Protein AF-A0A845D8I3-F1 (afdb_monomer)

Secondary structure (DSSP, 8-state):
--HHHHHHH-SSGGGS-SSTTT--EE--GGGTT-EEEE-STT-EEEEEE--SSPPB-TTS-B-GGG---EEEEEEE---

pLDDT: mean 95.66, std 5.93, range [55.62, 98.62]

Solvent-accessible surface area (backbone atoms only — not comparable to full-atom values): 4705 Å² total; per-residue (Å²): 136,59,70,67,56,52,65,69,69,35,74,22,54,62,66,46,50,62,48,87,79,38,40,40,43,75,43,64,77,100,40,52,81,27,34,35,30,50,56,71,85,75,32,26,45,32,30,33,70,61,55,87,76,68,52,58,42,99,88,68,47,76,31,40,78,68,31,66,43,67,44,80,76,50,78,46,69,87,124

Foldseek 3Di:
DDLVVLVVVDQFQVSRDCDPPFNWDADDDPRGQKIWTDDPPPKIWIKHQPDVVFDADPVRDGDRRPRRDIDTDDIDRPD

Nearest PDB structures (foldseek):
  4yzv-assembly2_XY  TM=8.578E-01  e=2.627E-02  Proteus vulgaris
  6n90-assembly1_A  TM=6.380E-01  e=2.897E-01  Agrobacterium tumefaciens
  2otr-assembly1_A  TM=5.192E-01  e=1.566E-01  Helicobacter pylori 26695
  4mmg-assembly2_B  TM=6.424E-01  e=5.042E-01  Escherichia coli K-12
  1z8m-assembly1_A  TM=6.254E-01  e=7.294E-01  Helicobacter pylori 26695

Sequence (79 aa):
MIRLAVLLDAETLSEVPATPPDRMHQLTGDRDEQFAVYLVHPYRLVFVPAHDPLPRKEDGGINIEQVTAITVLEVVDYH

Mean predicted aligned error: 2.59 Å

Radius of gyration: 12.09 Å; Cα contacts (8 Å, |Δi|>4): 133; chains: 1; bounding box: 32×21×28 Å

Structure (mmCIF, N/CA/C/O backbone):
data_AF-A0A845D8I3-F1
#
_entry.id   AF-A0A845D8I3-F1
#
loop_
_atom_site.group_PDB
_atom_site.id
_atom_site.type_symbol
_atom_site.label_atom_id
_atom_site.label_alt_id
_atom_site.label_comp_id
_atom_site.label_asym_id
_atom_site.label_entity_id
_atom_site.label_seq_id
_atom_site.pdbx_PDB_ins_code
_atom_site.Cartn_x
_atom_site.Cartn_y
_atom_site.Cartn_z
_atom_site.occupancy
_atom_site.B_iso_or_equiv
_atom_site.auth_seq_id
_atom_site.auth_comp_id
_atom_site.auth_asym_id
_atom_site.auth_atom_id
_atom_site.pdbx_PDB_model_num
ATOM 1 N N . MET A 1 1 ? 17.998 -5.536 2.954 1.00 55.62 1 MET A N 1
ATOM 2 C CA . MET A 1 1 ? 16.694 -5.788 3.603 1.00 55.62 1 MET A CA 1
ATOM 3 C C . MET A 1 1 ? 15.725 -6.273 2.535 1.00 55.62 1 MET A C 1
ATOM 5 O O . MET A 1 1 ? 15.752 -5.723 1.440 1.00 55.62 1 MET A O 1
ATOM 9 N N . ILE A 1 2 ? 14.970 -7.339 2.799 1.00 86.25 2 ILE A N 1
ATOM 10 C CA . ILE A 1 2 ? 14.036 -7.966 1.844 1.00 86.25 2 ILE A CA 1
ATOM 11 C C . ILE A 1 2 ? 12.661 -7.295 2.016 1.00 86.25 2 ILE A C 1
ATOM 13 O O . ILE A 1 2 ? 12.219 -7.148 3.148 1.00 86.25 2 ILE A O 1
ATOM 17 N N . ARG A 1 3 ? 11.978 -6.886 0.933 1.00 90.75 3 ARG A N 1
ATOM 18 C CA . ARG A 1 3 ? 10.720 -6.094 0.995 1.00 90.75 3 ARG A CA 1
ATOM 19 C C . ARG A 1 3 ? 9.580 -6.774 1.740 1.00 90.75 3 ARG A C 1
ATOM 21 O O . ARG A 1 3 ? 8.861 -6.124 2.484 1.00 90.75 3 ARG A O 1
ATOM 28 N N . LEU A 1 4 ? 9.471 -8.090 1.596 1.00 93.25 4 LEU A N 1
ATOM 29 C CA . LEU A 1 4 ? 8.508 -8.877 2.362 1.00 93.25 4 LEU A CA 1
ATOM 30 C C . LEU A 1 4 ? 8.779 -8.820 3.869 1.00 93.25 4 LEU A C 1
ATOM 32 O O . LEU A 1 4 ? 7.831 -8.858 4.634 1.00 93.25 4 LEU A O 1
ATOM 36 N N . ALA A 1 5 ? 10.037 -8.685 4.303 1.00 95.00 5 ALA A N 1
ATOM 37 C CA . ALA A 1 5 ? 10.344 -8.563 5.726 1.00 95.00 5 ALA A CA 1
ATOM 38 C C . ALA A 1 5 ? 9.834 -7.235 6.301 1.00 95.00 5 ALA A C 1
ATOM 40 O O . ALA A 1 5 ? 9.279 -7.239 7.385 1.00 95.00 5 ALA A O 1
ATOM 41 N N . VAL A 1 6 ? 9.952 -6.129 5.555 1.00 95.12 6 VAL A N 1
ATOM 42 C CA . VAL A 1 6 ? 9.390 -4.827 5.967 1.00 95.12 6 VAL A CA 1
ATOM 43 C C . VAL A 1 6 ? 7.866 -4.907 6.082 1.00 95.12 6 VAL A C 1
ATOM 45 O O . VAL A 1 6 ? 7.300 -4.433 7.057 1.00 95.12 6 VAL A O 1
ATOM 48 N N . LEU A 1 7 ? 7.203 -5.544 5.111 1.00 96.19 7 LEU A N 1
ATOM 49 C CA . LEU A 1 7 ? 5.746 -5.724 5.131 1.00 96.19 7 LEU A CA 1
ATOM 50 C C . LEU A 1 7 ? 5.265 -6.670 6.243 1.00 96.19 7 LEU A C 1
ATOM 52 O O . LEU A 1 7 ? 4.139 -6.524 6.697 1.00 96.19 7 LEU A O 1
ATOM 56 N N . LEU A 1 8 ? 6.085 -7.646 6.646 1.00 95.69 8 LEU A N 1
ATOM 57 C CA . LEU A 1 8 ? 5.768 -8.588 7.727 1.00 95.69 8 LEU A CA 1
ATOM 58 C C . LEU A 1 8 ? 6.031 -8.015 9.125 1.00 95.69 8 LEU A C 1
ATOM 60 O O . LEU A 1 8 ? 5.422 -8.488 10.077 1.00 95.69 8 LEU A O 1
ATOM 64 N N . ASP A 1 9 ? 6.966 -7.071 9.250 1.00 96.56 9 ASP A N 1
ATOM 65 C CA . ASP A 1 9 ? 7.351 -6.449 10.525 1.00 96.56 9 ASP A CA 1
ATOM 66 C C . ASP A 1 9 ? 6.410 -5.300 10.919 1.00 96.56 9 ASP A C 1
ATOM 68 O O . ASP A 1 9 ? 6.230 -5.031 12.101 1.00 96.56 9 ASP A O 1
ATOM 72 N N . ALA A 1 10 ? 5.786 -4.650 9.932 1.00 96.94 10 ALA A N 1
ATOM 73 C CA . ALA A 1 10 ? 4.815 -3.585 10.148 1.00 96.94 10 ALA A CA 1
ATOM 74 C C . ALA A 1 10 ? 3.506 -4.125 10.754 1.00 96.94 10 ALA A C 1
ATOM 76 O O . ALA A 1 10 ? 2.855 -4.991 10.166 1.00 96.94 10 ALA A O 1
ATOM 77 N N . GLU A 1 11 ? 3.071 -3.567 11.886 1.00 98.19 11 GLU A N 1
ATOM 78 C CA . GLU A 1 11 ? 1.781 -3.904 12.506 1.00 98.19 11 GLU A CA 1
ATOM 79 C C . GLU A 1 11 ? 0.610 -3.393 11.660 1.00 98.19 11 GLU A C 1
ATOM 81 O O . GLU A 1 11 ? -0.454 -4.015 11.582 1.00 98.19 11 GLU A O 1
ATOM 86 N N . THR A 1 12 ? 0.810 -2.246 11.007 1.00 98.50 12 THR A N 1
ATOM 87 C CA . THR A 1 12 ? -0.172 -1.632 10.113 1.00 98.50 12 THR A CA 1
ATOM 88 C C . THR A 1 12 ? 0.503 -1.078 8.866 1.00 98.50 12 THR A C 1
ATOM 90 O O . THR A 1 12 ? 1.686 -0.736 8.870 1.00 98.50 12 THR A O 1
ATOM 93 N N . LEU A 1 13 ? -0.262 -0.908 7.788 1.00 97.94 13 LEU A N 1
A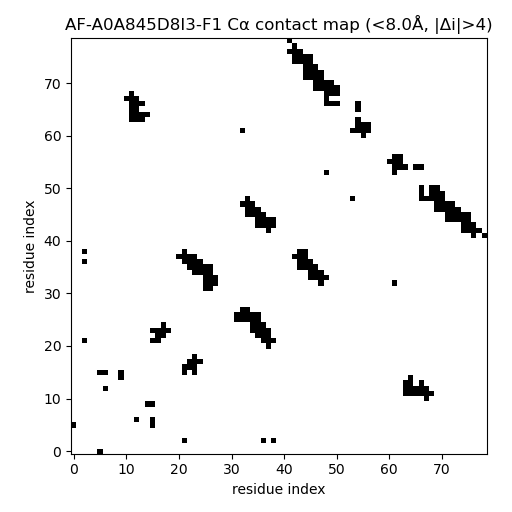TOM 94 C CA . LEU A 1 13 ? 0.258 -0.356 6.536 1.00 97.94 13 LEU A CA 1
ATOM 95 C C . LEU A 1 13 ? 0.839 1.062 6.707 1.00 97.94 13 LEU A C 1
ATOM 97 O O . LEU A 1 13 ? 1.691 1.466 5.918 1.00 97.94 13 LEU A O 1
ATOM 101 N N . SER A 1 14 ? 0.417 1.800 7.740 1.00 98.12 14 SER A N 1
ATOM 102 C CA . SER A 1 14 ? 0.964 3.121 8.079 1.00 98.12 14 SER A CA 1
ATOM 103 C C . SER A 1 14 ? 2.447 3.112 8.474 1.00 98.12 14 SER A C 1
ATOM 105 O O . SER A 1 14 ? 3.131 4.115 8.281 1.00 98.12 14 SER A O 1
ATOM 107 N N . GLU A 1 15 ? 2.966 1.981 8.954 1.00 98.19 15 GLU A N 1
ATOM 108 C CA . GLU A 1 15 ? 4.368 1.828 9.359 1.00 98.19 15 GLU A CA 1
ATOM 109 C C . GLU A 1 15 ? 5.291 1.480 8.184 1.00 98.19 15 GLU A C 1
ATOM 111 O O . GLU A 1 15 ? 6.515 1.598 8.285 1.00 98.19 15 GLU A O 1
ATOM 116 N N . VAL A 1 16 ? 4.722 1.091 7.038 1.00 97.75 16 VAL A N 1
ATOM 117 C CA . VAL A 1 16 ? 5.496 0.791 5.833 1.00 97.75 16 VAL A CA 1
ATOM 118 C C . VAL A 1 16 ? 6.021 2.107 5.235 1.00 97.75 16 VAL A C 1
ATOM 120 O O . VAL A 1 16 ? 5.224 2.975 4.866 1.00 97.75 16 VAL A O 1
ATOM 123 N N . PRO A 1 17 ? 7.347 2.287 5.072 1.00 96.88 17 PRO A N 1
ATOM 124 C CA . PRO A 1 17 ? 7.904 3.576 4.673 1.00 96.88 17 PRO A CA 1
ATOM 125 C C . PRO A 1 17 ? 7.431 4.061 3.295 1.00 96.88 17 PRO A C 1
ATOM 127 O O . PRO A 1 17 ? 7.655 3.413 2.270 1.00 96.88 17 PRO A O 1
ATOM 130 N N . ALA A 1 18 ? 6.877 5.277 3.244 1.00 97.12 18 ALA A N 1
ATOM 131 C CA . ALA A 1 18 ? 6.599 6.002 1.995 1.00 97.12 18 ALA A CA 1
ATOM 132 C C . ALA A 1 18 ? 7.870 6.598 1.347 1.00 97.12 18 ALA A C 1
ATOM 134 O O . ALA A 1 18 ? 7.855 7.107 0.224 1.00 97.12 18 ALA A O 1
ATOM 135 N N . THR A 1 19 ? 8.999 6.541 2.051 1.00 96.44 19 THR A N 1
ATOM 136 C CA . THR A 1 19 ? 10.305 7.055 1.629 1.00 96.44 19 THR A CA 1
ATOM 137 C C . THR A 1 19 ? 11.209 5.927 1.116 1.00 96.44 19 THR A C 1
ATOM 139 O O . THR A 1 19 ? 10.874 4.746 1.234 1.00 96.44 19 THR A O 1
ATOM 142 N N . PRO A 1 20 ? 12.354 6.247 0.480 1.00 94.31 20 PRO A N 1
ATOM 143 C CA . PRO A 1 20 ? 13.310 5.226 0.076 1.00 94.31 20 PRO A CA 1
ATOM 144 C C . PRO A 1 20 ? 13.761 4.353 1.259 1.00 94.31 20 PRO A C 1
ATOM 146 O O . PRO A 1 20 ? 14.006 4.891 2.336 1.00 94.31 20 PRO A O 1
ATOM 149 N N . PRO A 1 21 ? 13.975 3.046 1.037 1.00 93.94 21 PRO A N 1
ATOM 150 C CA . PRO A 1 21 ? 13.975 2.384 -0.267 1.00 93.94 21 PRO A CA 1
ATOM 151 C C . PRO A 1 21 ? 12.625 1.754 -0.678 1.00 93.94 21 PRO A C 1
ATOM 153 O O . PRO A 1 21 ? 12.511 1.317 -1.822 1.00 93.94 21 PRO A O 1
ATOM 156 N N . ASP A 1 22 ? 11.632 1.695 0.210 1.00 95.38 22 ASP A N 1
ATOM 157 C CA . ASP A 1 22 ? 10.368 0.968 0.012 1.00 95.38 22 ASP A CA 1
ATOM 158 C C . ASP A 1 22 ? 9.329 1.784 -0.761 1.00 95.38 22 ASP A C 1
ATOM 160 O O . ASP A 1 22 ? 8.653 1.235 -1.630 1.00 95.38 22 ASP A O 1
ATOM 164 N N . ARG A 1 23 ? 9.271 3.104 -0.529 1.00 96.38 23 ARG A N 1
ATOM 165 C CA . ARG A 1 23 ? 8.423 4.052 -1.273 1.00 96.38 23 ARG A CA 1
ATOM 166 C C . ARG A 1 23 ? 6.973 3.568 -1.406 1.00 96.38 23 ARG A C 1
ATOM 168 O O . ARG A 1 23 ? 6.426 3.545 -2.512 1.00 96.38 23 ARG A O 1
ATOM 175 N N . MET A 1 24 ? 6.374 3.147 -0.295 1.00 97.62 24 MET A N 1
ATOM 176 C CA . MET A 1 24 ? 4.977 2.726 -0.257 1.00 97.62 24 MET A CA 1
ATOM 177 C C . MET A 1 24 ? 4.059 3.863 -0.715 1.00 97.62 24 MET A C 1
ATOM 179 O O . MET A 1 24 ? 4.202 5.003 -0.273 1.00 97.62 24 MET A O 1
ATOM 183 N N . HIS A 1 25 ? 3.151 3.562 -1.639 1.00 97.44 25 HIS A N 1
ATOM 184 C CA . HIS A 1 25 ? 2.161 4.515 -2.133 1.00 97.44 25 HIS A CA 1
ATOM 185 C C . HIS A 1 25 ? 0.903 3.796 -2.619 1.00 97.44 25 HIS A C 1
ATOM 187 O O . HIS A 1 25 ? 0.969 2.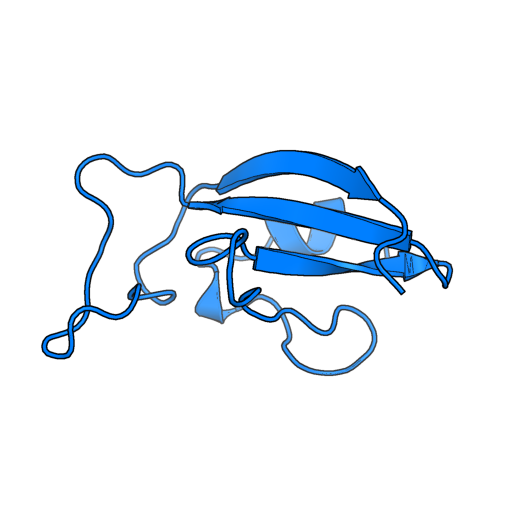654 -3.078 1.00 97.44 25 HIS A O 1
ATOM 193 N N . GLN A 1 26 ? -0.232 4.490 -2.541 1.00 97.88 26 GLN A N 1
ATOM 194 C CA . GLN A 1 26 ? -1.465 4.071 -3.201 1.00 97.88 26 GLN A CA 1
ATOM 195 C C . GLN A 1 26 ? -1.342 4.310 -4.713 1.00 97.88 26 GLN A C 1
ATOM 197 O O . GLN A 1 26 ? -0.779 5.319 -5.151 1.00 97.88 26 GLN A O 1
ATOM 202 N N . LEU A 1 27 ? -1.850 3.371 -5.504 1.00 97.31 27 LEU A N 1
ATOM 203 C CA . LEU A 1 27 ? -1.999 3.505 -6.947 1.00 97.31 27 LEU A CA 1
ATOM 204 C C . LEU A 1 27 ? -3.280 4.284 -7.278 1.00 97.31 27 LEU A C 1
ATOM 206 O O . LEU A 1 27 ? -4.151 4.471 -6.436 1.00 97.31 27 LEU A O 1
ATOM 210 N N . THR A 1 28 ? -3.386 4.782 -8.506 1.00 95.44 28 THR A N 1
ATOM 211 C CA . THR A 1 28 ? -4.498 5.640 -8.938 1.00 95.44 28 THR A CA 1
ATOM 212 C C . THR A 1 28 ? -5.141 5.116 -10.224 1.00 95.44 28 THR A C 1
ATOM 214 O O . THR A 1 28 ? -4.630 4.189 -10.859 1.00 95.44 28 THR A O 1
ATOM 217 N N . GLY A 1 29 ? -6.275 5.705 -10.621 1.00 95.38 29 GLY A N 1
ATOM 218 C CA . GLY A 1 29 ? -6.999 5.327 -11.838 1.00 95.38 29 GLY A CA 1
ATOM 219 C C . GLY A 1 29 ? -7.623 3.936 -11.722 1.00 95.38 29 GLY A C 1
ATOM 220 O O . GLY A 1 29 ? -8.212 3.611 -10.697 1.00 95.38 29 GLY A O 1
ATOM 221 N N . ASP A 1 30 ? -7.443 3.093 -12.740 1.00 95.75 30 ASP A N 1
ATOM 222 C CA . ASP A 1 30 ? -7.983 1.720 -12.771 1.00 95.75 30 ASP A CA 1
ATOM 223 C C . ASP A 1 30 ? -7.393 0.798 -11.687 1.00 95.75 30 ASP A C 1
ATOM 225 O O . AS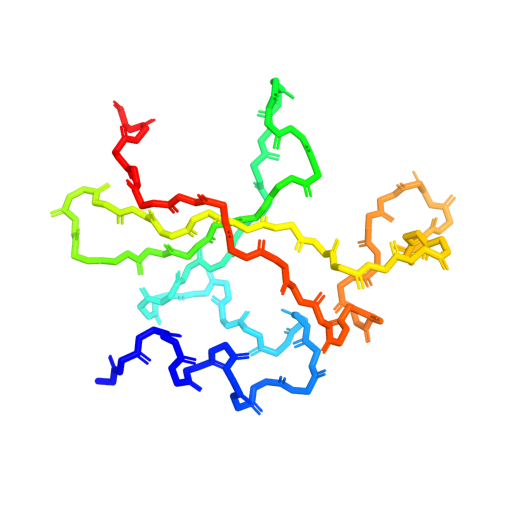P A 1 30 ? -7.835 -0.337 -11.507 1.00 95.75 30 ASP A O 1
ATOM 229 N N . ARG A 1 31 ? -6.370 1.275 -10.972 1.00 96.19 31 ARG A N 1
ATOM 230 C CA . ARG A 1 31 ? -5.715 0.582 -9.862 1.00 96.19 31 ARG A CA 1
ATOM 231 C C . ARG A 1 31 ? -5.976 1.249 -8.518 1.00 96.19 31 ARG A C 1
ATOM 233 O O . ARG A 1 31 ? -5.210 1.018 -7.585 1.00 96.19 31 ARG A O 1
ATOM 240 N N . ASP A 1 32 ? -7.005 2.088 -8.420 1.00 96.62 32 ASP A N 1
ATOM 241 C CA . ASP A 1 32 ? -7.404 2.653 -7.136 1.00 96.62 32 ASP A CA 1
ATOM 242 C C . ASP A 1 32 ? -7.610 1.545 -6.088 1.00 96.62 32 ASP A C 1
ATOM 244 O O . ASP A 1 32 ? -7.890 0.389 -6.411 1.00 96.62 32 ASP A O 1
ATOM 248 N N . GLU A 1 33 ? -7.389 1.902 -4.826 1.00 97.19 33 GLU A N 1
ATOM 249 C CA . GLU A 1 33 ? -7.396 1.005 -3.661 1.00 97.19 33 GLU A CA 1
ATOM 250 C C . GLU A 1 33 ? -6.282 -0.060 -3.617 1.00 97.19 33 GLU A C 1
ATOM 252 O O . GLU A 1 33 ? -6.156 -0.789 -2.628 1.00 97.19 33 GLU A O 1
ATOM 257 N N . GLN A 1 34 ? -5.416 -0.123 -4.633 1.00 98.50 34 GLN A N 1
ATOM 258 C CA . GLN A 1 34 ? -4.187 -0.916 -4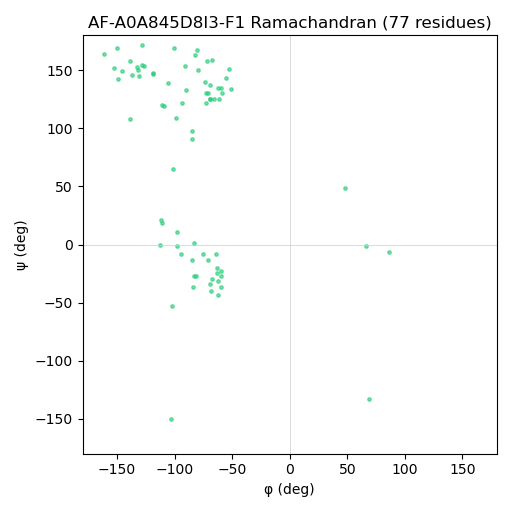.606 1.00 98.50 34 GLN A CA 1
ATOM 259 C C . GLN A 1 34 ? -3.015 -0.083 -4.087 1.00 98.50 34 GLN A C 1
ATOM 261 O O . GLN A 1 34 ? -2.962 1.135 -4.243 1.00 98.50 34 GLN A O 1
ATOM 266 N N . PHE A 1 35 ? -2.029 -0.757 -3.508 1.00 98.31 35 PHE A N 1
ATOM 267 C CA . PHE A 1 35 ? -0.808 -0.160 -2.983 1.00 98.31 35 PHE A CA 1
ATOM 268 C C . PHE A 1 35 ? 0.410 -0.856 -3.565 1.00 98.31 35 PHE A C 1
ATOM 270 O O . PHE A 1 35 ? 0.359 -2.032 -3.926 1.00 98.31 35 PHE A O 1
ATOM 277 N N . ALA A 1 36 ? 1.524 -0.137 -3.634 1.00 97.81 36 ALA A N 1
ATOM 278 C CA . ALA A 1 36 ? 2.766 -0.672 -4.159 1.00 97.81 36 ALA A CA 1
ATOM 279 C C . ALA A 1 36 ? 3.975 -0.275 -3.318 1.00 97.81 36 ALA A C 1
ATOM 281 O O . ALA A 1 36 ? 4.056 0.845 -2.816 1.00 97.81 36 ALA A O 1
ATOM 282 N N . VAL A 1 37 ? 4.955 -1.178 -3.245 1.00 97.38 37 VAL A N 1
ATOM 283 C CA . VAL A 1 37 ? 6.319 -0.889 -2.775 1.00 97.38 37 VAL A CA 1
ATOM 284 C C . VAL A 1 37 ? 7.332 -1.157 -3.884 1.00 97.38 37 VAL A C 1
ATOM 286 O O . VAL A 1 37 ? 7.168 -2.061 -4.707 1.00 97.38 37 VAL A O 1
ATOM 289 N N . TYR A 1 38 ? 8.405 -0.375 -3.906 1.00 96.06 38 TYR A N 1
ATOM 290 C CA . TYR A 1 38 ? 9.485 -0.504 -4.878 1.00 96.06 38 TYR A CA 1
ATOM 291 C C . TYR A 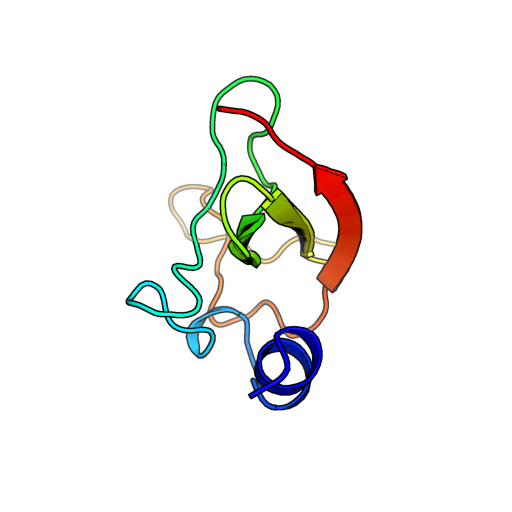1 38 ? 10.276 -1.786 -4.642 1.00 96.06 38 TYR A C 1
ATOM 293 O O . TYR A 1 38 ? 10.646 -2.089 -3.513 1.00 96.06 38 TYR A O 1
ATOM 301 N N . LEU A 1 39 ? 10.620 -2.506 -5.706 1.00 93.69 39 LEU A N 1
ATOM 302 C CA . LEU A 1 39 ? 11.638 -3.555 -5.676 1.00 93.69 39 LEU A CA 1
ATOM 303 C C . LEU A 1 39 ? 12.934 -3.021 -6.309 1.00 93.69 39 LEU A C 1
ATOM 305 O O . LEU A 1 39 ? 13.244 -1.830 -6.228 1.00 93.69 39 LEU A O 1
ATOM 309 N N . VAL A 1 40 ? 13.719 -3.905 -6.926 1.00 92.12 40 VAL A N 1
ATOM 310 C CA . VAL A 1 40 ? 14.777 -3.486 -7.847 1.00 92.12 40 VAL A CA 1
ATOM 311 C C . VAL A 1 40 ? 14.107 -2.847 -9.058 1.00 92.12 40 VAL A C 1
ATOM 313 O O . VAL A 1 40 ? 13.240 -3.465 -9.676 1.00 92.12 40 VAL A O 1
ATOM 316 N N . HIS A 1 41 ? 14.501 -1.612 -9.378 1.00 88.69 41 HIS A N 1
ATOM 317 C CA . HIS A 1 41 ? 13.968 -0.892 -10.532 1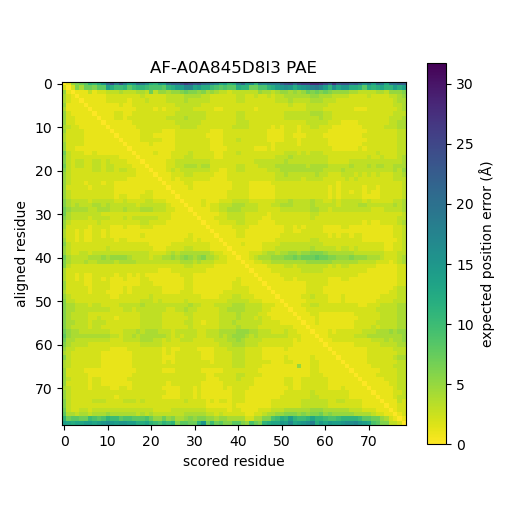.00 88.69 41 HIS A CA 1
ATOM 318 C C . HIS A 1 41 ? 14.062 -1.764 -11.804 1.00 88.69 41 HIS A C 1
ATOM 320 O O . HIS A 1 41 ? 15.122 -2.356 -12.032 1.00 88.69 41 HIS A O 1
ATOM 326 N N . PRO A 1 42 ? 12.991 -1.854 -12.616 1.00 93.94 42 PRO A N 1
ATOM 327 C CA . PRO A 1 42 ? 11.757 -1.054 -12.564 1.00 93.94 42 PRO A CA 1
ATOM 328 C C . PRO A 1 42 ? 10.571 -1.717 -11.836 1.00 93.94 42 PRO A C 1
ATOM 330 O O . PRO A 1 42 ? 9.451 -1.212 -11.894 1.00 93.94 42 PRO A O 1
ATOM 333 N N . TYR A 1 43 ? 10.788 -2.824 -11.128 1.00 96.31 43 TYR A N 1
ATOM 334 C CA . TYR A 1 43 ? 9.704 -3.633 -10.572 1.00 96.31 43 TYR A CA 1
ATOM 335 C C . TYR A 1 43 ? 9.116 -3.080 -9.273 1.00 96.31 43 TYR A C 1
ATOM 337 O O . TYR A 1 43 ? 9.810 -2.479 -8.446 1.00 96.31 43 TYR A O 1
ATOM 345 N N . ARG A 1 44 ? 7.826 -3.356 -9.065 1.00 96.75 44 ARG A N 1
ATOM 346 C CA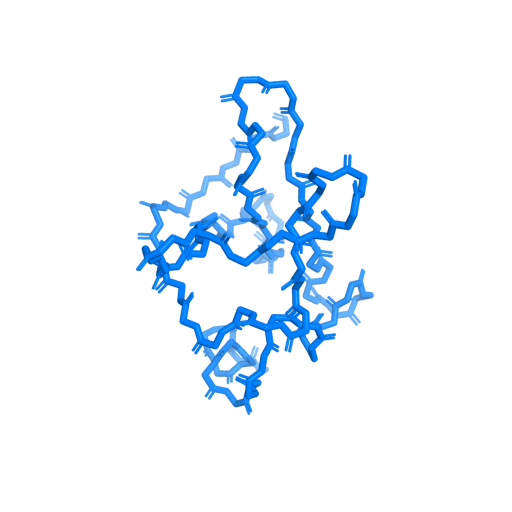 . ARG A 1 44 ? 7.097 -3.108 -7.818 1.00 96.75 44 ARG A CA 1
ATOM 347 C C . ARG A 1 44 ? 6.312 -4.340 -7.409 1.00 96.75 44 ARG A C 1
ATOM 349 O O . ARG A 1 44 ? 5.877 -5.109 -8.261 1.00 96.75 44 ARG A O 1
ATOM 356 N N . LEU A 1 45 ? 6.127 -4.494 -6.105 1.00 97.56 45 LEU A N 1
ATOM 357 C CA . LEU A 1 45 ? 5.187 -5.448 -5.533 1.00 97.56 45 LEU A CA 1
ATOM 358 C C . LEU A 1 45 ? 3.866 -4.721 -5.298 1.00 97.56 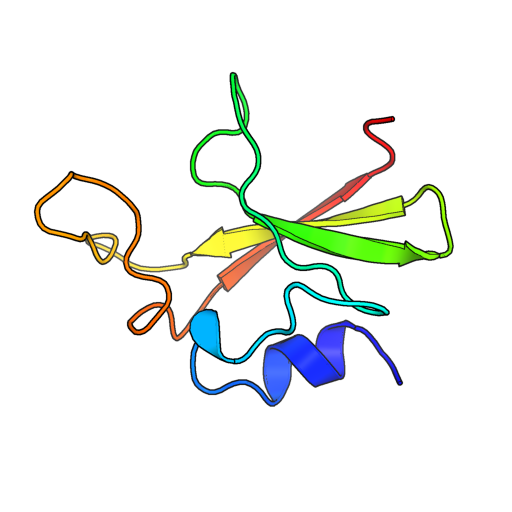45 LEU A C 1
ATOM 360 O O . LEU A 1 45 ? 3.860 -3.739 -4.556 1.00 97.56 45 LEU A O 1
ATOM 364 N N . VAL A 1 46 ? 2.783 -5.202 -5.906 1.00 98.25 46 VAL A N 1
ATOM 365 C CA . VAL A 1 46 ? 1.442 -4.628 -5.748 1.00 98.25 46 VAL A CA 1
ATOM 366 C C . VAL A 1 46 ? 0.580 -5.516 -4.862 1.00 98.25 46 VAL A C 1
ATOM 368 O O . VAL A 1 46 ? 0.621 -6.745 -4.962 1.00 98.25 46 VAL A O 1
ATOM 371 N N . PHE A 1 47 ? -0.198 -4.890 -3.988 1.00 98.50 47 PHE A N 1
ATOM 372 C CA . PHE A 1 47 ? -1.065 -5.548 -3.020 1.00 98.50 47 PHE A CA 1
ATOM 373 C C . PHE A 1 47 ? -2.304 -4.699 -2.703 1.00 98.50 47 PHE A C 1
ATOM 375 O O . PHE A 1 47 ? -2.383 -3.527 -3.064 1.00 98.50 47 PHE A O 1
ATOM 382 N N . VAL A 1 48 ? -3.270 -5.298 -2.010 1.00 98.62 48 VAL A N 1
ATOM 383 C CA . VAL A 1 48 ? -4.489 -4.639 -1.505 1.00 98.62 48 VAL A CA 1
ATOM 384 C C . VAL A 1 48 ? -4.675 -4.923 -0.015 1.00 98.62 48 VAL A C 1
ATOM 386 O O . VAL A 1 48 ? -4.199 -5.963 0.450 1.00 98.62 48 VAL A O 1
ATOM 389 N N . PRO A 1 49 ? -5.372 -4.064 0.750 1.00 98.50 49 PRO A N 1
ATOM 390 C CA . PRO A 1 49 ? -5.785 -4.399 2.109 1.00 98.50 49 PRO A CA 1
ATOM 391 C C . PRO A 1 49 ? -6.693 -5.637 2.123 1.00 98.50 49 PRO A C 1
ATOM 393 O O . PRO A 1 49 ? -7.620 -5.747 1.325 1.00 98.50 49 PRO A O 1
ATOM 396 N N . ALA A 1 50 ? -6.441 -6.564 3.043 1.00 98.38 50 ALA A N 1
ATOM 397 C CA . ALA A 1 50 ? -7.200 -7.803 3.194 1.00 98.38 50 ALA A CA 1
ATOM 398 C C . ALA A 1 50 ? -8.195 -7.698 4.362 1.00 98.38 50 ALA A C 1
ATOM 400 O O . ALA A 1 50 ? -8.054 -8.386 5.370 1.00 98.38 50 ALA A O 1
ATOM 401 N N . HIS A 1 51 ? -9.176 -6.801 4.231 1.00 98.00 51 HIS A N 1
ATOM 402 C CA . HIS A 1 51 ? -10.197 -6.527 5.250 1.00 98.00 51 HIS A CA 1
ATOM 403 C C . HIS A 1 51 ? -11.600 -6.534 4.644 1.00 98.00 51 HIS A C 1
ATOM 405 O O . HIS A 1 51 ? -11.785 -6.073 3.519 1.00 98.00 51 HIS A O 1
ATOM 411 N N . ASP A 1 52 ? -12.581 -7.008 5.413 1.00 96.38 52 ASP A N 1
ATOM 412 C CA . ASP A 1 52 ? -14.005 -6.931 5.081 1.00 96.38 52 ASP A CA 1
ATOM 413 C C . ASP A 1 52 ? -14.818 -6.570 6.346 1.00 96.38 52 ASP A C 1
ATOM 415 O O . ASP A 1 52 ? -14.915 -7.398 7.258 1.00 96.38 52 ASP A O 1
ATOM 419 N N . PRO A 1 53 ? -15.358 -5.340 6.458 1.00 96.19 53 PRO A N 1
ATOM 420 C CA . PRO A 1 53 ? -15.254 -4.243 5.493 1.00 96.19 53 PRO A CA 1
ATOM 421 C C . PRO A 1 53 ? -13.848 -3.619 5.457 1.00 96.19 53 PRO A C 1
ATOM 423 O O . PRO A 1 53 ? -13.099 -3.679 6.432 1.00 96.19 53 PRO A O 1
ATOM 426 N N . LEU A 1 54 ? -13.507 -2.951 4.349 1.00 98.06 54 LEU A N 1
ATOM 427 C CA . LEU A 1 54 ? -12.280 -2.152 4.272 1.00 98.06 54 LEU A CA 1
ATOM 428 C C . LEU A 1 54 ? -12.314 -1.007 5.302 1.00 98.06 54 LEU A C 1
ATOM 430 O O . LEU A 1 54 ? -13.328 -0.307 5.381 1.00 98.06 54 LEU A O 1
ATOM 434 N N . PRO A 1 55 ? -11.222 -0.759 6.050 1.00 98.00 55 PRO A N 1
ATOM 435 C CA . PRO A 1 55 ? -11.163 0.359 6.979 1.00 98.00 55 PRO A CA 1
ATOM 436 C C . PRO A 1 55 ? -11.122 1.677 6.202 1.00 98.00 55 PRO A C 1
ATOM 438 O O . PRO A 1 55 ? -10.259 1.887 5.344 1.00 98.00 55 PRO A O 1
ATOM 441 N N . ARG A 1 56 ? -12.060 2.577 6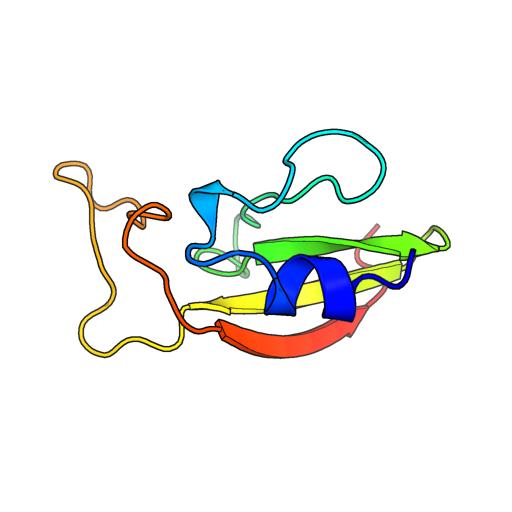.500 1.00 98.12 56 ARG A N 1
ATOM 442 C CA . ARG A 1 56 ? -12.220 3.863 5.809 1.00 98.12 56 ARG A CA 1
ATOM 443 C C . ARG A 1 56 ? -12.043 5.039 6.758 1.00 98.12 56 ARG A C 1
ATOM 445 O O . ARG A 1 56 ? -12.390 4.964 7.934 1.00 98.12 56 ARG A O 1
ATOM 452 N N . LYS A 1 57 ? -11.519 6.133 6.216 1.00 98.00 57 LYS A N 1
ATOM 453 C CA . LYS A 1 57 ? -11.551 7.472 6.805 1.00 98.00 57 LYS A CA 1
ATOM 454 C C . LYS A 1 57 ? -12.908 8.126 6.530 1.00 98.00 57 LYS A C 1
ATOM 456 O O . LYS A 1 57 ? -13.671 7.660 5.685 1.00 98.00 57 LYS A O 1
ATOM 461 N N . GLU A 1 58 ? -13.188 9.236 7.210 1.00 97.31 58 GLU A N 1
ATOM 462 C CA . GLU A 1 58 ? -14.423 10.015 7.013 1.00 97.31 58 GLU A CA 1
ATOM 463 C C . GLU A 1 58 ? -14.584 10.539 5.575 1.00 97.31 58 GLU A C 1
ATOM 465 O O . GLU A 1 58 ? -15.703 10.703 5.099 1.00 97.31 58 GLU A O 1
ATOM 470 N N . ASP A 1 59 ? -13.472 10.755 4.867 1.00 96.44 59 ASP A N 1
ATOM 471 C CA . ASP A 1 59 ? -13.440 11.207 3.471 1.00 96.44 59 ASP A CA 1
ATOM 472 C C . ASP A 1 59 ? -13.600 10.071 2.438 1.00 96.44 59 ASP A C 1
ATOM 474 O O . ASP A 1 59 ? -13.581 10.325 1.235 1.00 96.44 59 ASP A O 1
ATOM 478 N N . GLY A 1 60 ? -13.767 8.822 2.889 1.00 95.62 60 GLY A N 1
ATOM 479 C CA . GLY A 1 60 ? -13.887 7.636 2.035 1.00 95.62 60 GLY A CA 1
ATOM 480 C C . GLY A 1 60 ? -12.554 7.001 1.620 1.00 95.62 60 GLY A C 1
ATOM 481 O O . GLY A 1 60 ? -12.553 5.904 1.052 1.00 95.62 60 GLY A O 1
ATOM 482 N N . GLY A 1 61 ? -11.415 7.624 1.938 1.00 97.06 61 GLY A N 1
ATOM 483 C CA . GLY A 1 61 ? -10.092 7.041 1.725 1.00 97.06 61 GLY A CA 1
ATOM 484 C C . GLY A 1 61 ? -9.837 5.829 2.624 1.00 97.06 61 GLY A C 1
ATOM 485 O O . GLY A 1 61 ? -10.470 5.659 3.666 1.00 97.06 61 GLY A O 1
ATOM 486 N N . ILE A 1 62 ? -8.887 4.971 2.247 1.00 98.25 62 ILE A N 1
ATOM 487 C CA . ILE A 1 62 ? -8.496 3.822 3.077 1.00 98.25 62 ILE A CA 1
ATOM 488 C C . ILE A 1 62 ? -7.738 4.316 4.313 1.00 98.25 62 ILE A C 1
ATOM 490 O O . ILE A 1 62 ? -6.790 5.104 4.219 1.00 98.25 62 ILE A O 1
ATOM 494 N N . ASN A 1 63 ? -8.138 3.839 5.491 1.00 98.44 63 ASN A N 1
ATOM 495 C CA . ASN A 1 63 ? -7.431 4.129 6.729 1.00 98.44 63 ASN A CA 1
ATOM 496 C C . ASN A 1 63 ? -6.261 3.151 6.926 1.00 98.44 63 ASN A C 1
ATOM 498 O O . ASN A 1 63 ? -6.418 2.090 7.524 1.00 98.44 63 ASN A O 1
ATOM 502 N N . ILE A 1 64 ? -5.079 3.519 6.424 1.00 98.31 64 ILE A N 1
ATOM 503 C CA . ILE A 1 64 ? -3.865 2.684 6.484 1.00 98.31 64 ILE A CA 1
ATOM 504 C C . ILE A 1 64 ? -3.369 2.395 7.910 1.00 98.31 64 ILE A C 1
ATOM 506 O O . ILE A 1 64 ? -2.666 1.408 8.107 1.00 98.31 64 ILE A O 1
ATOM 510 N N . GLU A 1 65 ? -3.767 3.193 8.905 1.00 98.38 65 GLU A N 1
ATOM 511 C CA . GLU A 1 65 ? -3.482 2.937 10.328 1.00 98.38 65 GLU A CA 1
ATOM 512 C C . GLU A 1 65 ? -4.287 1.747 10.874 1.00 98.38 65 GLU A C 1
ATOM 514 O O . GLU A 1 65 ? -4.003 1.239 11.950 1.00 98.38 65 GLU A O 1
ATOM 519 N N . GLN A 1 66 ? -5.301 1.286 10.140 1.00 98.50 66 GLN A N 1
ATOM 520 C CA . GLN A 1 66 ? -6.146 0.148 10.511 1.00 98.50 66 GLN A CA 1
ATOM 521 C C . GLN A 1 66 ? -5.962 -1.056 9.579 1.00 98.50 66 GLN A C 1
ATOM 523 O O . GLN A 1 66 ? -6.587 -2.097 9.774 1.00 98.50 66 GLN A O 1
ATOM 528 N N . VAL A 1 67 ? -5.098 -0.948 8.565 1.00 98.56 67 VAL A N 1
ATOM 529 C CA . VAL A 1 67 ? -4.801 -2.056 7.652 1.00 98.56 67 VAL A CA 1
ATOM 530 C C . VAL A 1 67 ? -3.708 -2.930 8.260 1.00 98.56 67 VAL A C 1
ATOM 532 O O . VAL A 1 67 ? -2.529 -2.634 8.110 1.00 98.56 67 VAL A O 1
ATOM 535 N N . THR A 1 68 ? -4.102 -4.025 8.908 1.00 98.50 68 THR A N 1
ATOM 536 C CA . THR A 1 68 ? -3.193 -5.007 9.544 1.00 98.50 68 THR A CA 1
ATOM 537 C C . THR A 1 68 ? -2.896 -6.245 8.689 1.00 98.50 68 THR A C 1
ATOM 539 O O . THR A 1 68 ? -2.173 -7.145 9.102 1.00 98.50 68 THR A O 1
ATOM 542 N N . ALA A 1 69 ? -3.493 -6.337 7.500 1.00 98.19 69 ALA A N 1
ATOM 543 C CA . ALA A 1 69 ? -3.383 -7.495 6.623 1.00 98.19 69 ALA A CA 1
ATOM 544 C C . ALA A 1 69 ? -3.481 -7.044 5.167 1.00 98.19 69 ALA A C 1
ATOM 546 O O . ALA A 1 69 ? -4.269 -6.149 4.841 1.00 98.19 69 ALA A O 1
ATOM 547 N N . ILE A 1 70 ? -2.697 -7.674 4.292 1.00 98.31 70 ILE A N 1
ATOM 548 C CA . ILE A 1 70 ? -2.667 -7.393 2.855 1.00 98.31 70 ILE A CA 1
ATOM 549 C C . ILE A 1 70 ? -2.719 -8.689 2.043 1.00 98.31 70 ILE A C 1
ATOM 551 O O . ILE A 1 70 ? -2.255 -9.736 2.491 1.00 98.31 70 ILE A O 1
ATOM 555 N N . THR A 1 71 ? -3.239 -8.606 0.821 1.00 98.38 71 THR A N 1
ATOM 556 C CA . THR A 1 71 ? -3.124 -9.659 -0.195 1.00 98.38 71 THR A CA 1
ATOM 557 C C . THR A 1 71 ? -2.181 -9.182 -1.288 1.00 98.38 71 THR A C 1
ATOM 559 O O . THR A 1 71 ? -2.448 -8.173 -1.940 1.00 98.38 71 THR A O 1
ATOM 562 N N . VAL A 1 72 ? -1.080 -9.905 -1.493 1.00 97.88 72 VAL A N 1
ATOM 563 C CA . VAL A 1 72 ? -0.156 -9.657 -2.608 1.00 97.88 72 VAL A CA 1
ATOM 564 C C . VAL A 1 72 ? -0.805 -10.109 -3.912 1.00 97.88 72 VAL A C 1
ATOM 566 O O . VAL A 1 72 ? -1.289 -11.234 -4.000 1.00 97.88 72 VAL A O 1
ATOM 569 N N . LEU A 1 73 ? -0.789 -9.237 -4.919 1.00 97.88 73 LEU A N 1
ATOM 570 C CA . LEU A 1 73 ? -1.406 -9.484 -6.220 1.00 97.88 73 LEU A CA 1
ATOM 571 C C . LEU A 1 73 ? -0.371 -9.864 -7.278 1.00 97.88 73 LEU A C 1
ATOM 573 O O . LEU A 1 73 ? -0.515 -10.887 -7.942 1.00 97.88 73 LEU A O 1
ATOM 577 N N . GLU A 1 74 ? 0.677 -9.054 -7.442 1.00 97.69 74 GLU A N 1
ATOM 578 C CA . GLU A 1 74 ? 1.647 -9.244 -8.523 1.00 97.69 74 GLU A CA 1
ATOM 579 C C . GLU A 1 74 ? 2.984 -8.530 -8.282 1.00 97.69 74 GLU A C 1
ATOM 581 O O . GLU A 1 74 ? 3.099 -7.622 -7.454 1.00 97.69 74 GLU A O 1
ATOM 586 N N . VAL A 1 75 ? 3.996 -8.937 -9.055 1.00 97.44 75 VAL A N 1
ATOM 587 C CA . VAL A 1 75 ? 5.238 -8.187 -9.262 1.00 97.44 75 VAL A CA 1
ATOM 588 C C . VAL A 1 75 ? 5.252 -7.695 -10.700 1.00 97.44 75 VAL A C 1
ATOM 590 O O . VAL A 1 75 ? 5.209 -8.504 -11.624 1.00 97.44 75 VAL A O 1
ATOM 593 N N . VAL A 1 76 ? 5.319 -6.382 -10.892 1.00 96.94 76 VAL A N 1
ATOM 594 C CA . VAL A 1 76 ? 5.062 -5.769 -12.198 1.00 96.94 76 VAL A CA 1
ATOM 595 C C . VAL A 1 76 ? 5.932 -4.535 -12.425 1.00 96.94 76 VAL A C 1
ATOM 597 O O . VAL A 1 76 ? 6.307 -3.828 -11.484 1.00 96.94 76 VAL A O 1
ATOM 600 N N . ASP A 1 77 ? 6.262 -4.290 -13.690 1.00 95.44 77 ASP A N 1
ATOM 601 C CA . ASP A 1 77 ? 6.738 -3.000 -14.172 1.00 95.44 77 ASP A CA 1
ATOM 602 C C . ASP A 1 77 ? 5.563 -2.255 -14.816 1.00 95.44 77 ASP A C 1
ATOM 604 O O . ASP A 1 77 ? 5.057 -2.669 -15.855 1.00 95.44 77 ASP A O 1
ATOM 608 N N . TYR A 1 78 ? 5.092 -1.199 -14.154 1.00 80.81 78 TYR A N 1
ATOM 609 C CA . TYR A 1 78 ? 4.037 -0.321 -14.665 1.00 80.81 78 TYR A CA 1
ATOM 610 C C . TYR A 1 78 ? 4.566 1.084 -14.997 1.00 80.81 78 TYR A C 1
ATOM 612 O O . TYR A 1 78 ? 3.796 2.045 -14.981 1.00 80.81 78 TYR A O 1
ATOM 620 N N . HIS A 1 79 ? 5.884 1.223 -15.213 1.00 73.19 79 HIS A N 1
ATOM 621 C CA . HIS A 1 79 ? 6.455 2.457 -15.761 1.00 73.19 79 HIS A CA 1
ATOM 622 C C . HIS A 1 79 ? 6.165 2.609 -17.255 1.00 73.19 79 HIS A C 1
ATOM 624 O O . HIS A 1 79 ? 6.069 1.582 -17.960 1.00 73.19 79 HIS A O 1
#